Protein AF-A0A844XD72-F1 (afdb_monomer_lite)

Sequence (144 aa):
MAIMERRTPWHFWLVTILALLFYGGGSYNYLMMQSDNAAYLESYTPEQLAYFETAPIWFDAAWAIGVWFALLGALLMLLKSRFAVSALLLGLVGFAIATLHQFSGAAPASMTTGLGMISTIVLGVIQVAIFVYAMAMARKRVLR

Radius of gyration: 17.36 Å; chains: 1; bounding box: 44×28×58 Å

Organism: NCBI:txid2691582

Structure (mmCIF, N/CA/C/O backbone):
data_AF-A0A844XD72-F1
#
_entry.id   AF-A0A844XD72-F1
#
loop_
_atom_site.group_PDB
_atom_site.id
_atom_site.type_symbol
_atom_site.label_atom_id
_atom_site.label_alt_id
_atom_site.label_comp_id
_atom_site.label_asym_id
_atom_site.label_entity_id
_atom_site.label_seq_id
_atom_site.pdbx_PDB_ins_code
_atom_site.Cartn_x
_atom_site.Cartn_y
_atom_site.Cartn_z
_atom_site.occupancy
_atom_site.B_iso_or_equiv
_atom_site.auth_seq_id
_atom_site.auth_comp_id
_atom_site.auth_asym_id
_atom_site.auth_atom_id
_atom_site.pdbx_PDB_model_num
ATOM 1 N N . MET A 1 1 ? -24.253 2.437 37.214 1.00 41.75 1 MET A N 1
ATOM 2 C CA . MET A 1 1 ? -23.207 1.708 36.464 1.00 41.75 1 MET A CA 1
ATOM 3 C C . MET A 1 1 ? -22.821 2.568 35.265 1.00 41.75 1 MET A C 1
ATOM 5 O O . MET A 1 1 ? -23.588 2.645 34.318 1.00 41.75 1 MET A O 1
ATOM 9 N N . ALA A 1 2 ? -21.727 3.330 35.354 1.00 45.69 2 ALA A N 1
ATOM 10 C CA . ALA A 1 2 ? -21.308 4.222 34.273 1.00 45.69 2 ALA A CA 1
ATOM 11 C C . ALA A 1 2 ? -20.715 3.386 33.131 1.00 45.69 2 ALA A C 1
ATOM 13 O O . ALA A 1 2 ? -19.736 2.666 33.325 1.00 45.69 2 ALA A O 1
ATOM 14 N N . ILE A 1 3 ? -21.326 3.451 31.950 1.00 50.69 3 ILE A N 1
ATOM 15 C CA . ILE A 1 3 ? -20.765 2.857 30.739 1.00 50.69 3 ILE A CA 1
ATOM 16 C C . ILE A 1 3 ? -19.549 3.716 30.385 1.00 50.69 3 ILE A C 1
ATOM 18 O O . ILE A 1 3 ? -19.699 4.807 29.847 1.00 50.69 3 ILE A O 1
ATOM 22 N N . MET A 1 4 ? -18.345 3.264 30.744 1.00 52.81 4 MET A N 1
ATOM 23 C CA . MET A 1 4 ? -17.114 3.906 30.288 1.00 52.81 4 MET A CA 1
ATOM 24 C C . MET A 1 4 ? -17.079 3.839 28.762 1.00 52.81 4 MET A C 1
ATOM 26 O O . MET A 1 4 ? -16.842 2.782 28.170 1.00 52.81 4 MET A O 1
ATOM 30 N N . GLU A 1 5 ? -17.360 4.968 28.123 1.00 55.78 5 GLU A N 1
ATOM 31 C CA . GLU A 1 5 ? -17.282 5.130 26.683 1.00 55.78 5 GLU A CA 1
ATOM 32 C C . GLU A 1 5 ? -15.829 4.869 26.258 1.00 55.78 5 GLU A C 1
ATOM 34 O O . GLU A 1 5 ? -14.921 5.647 26.558 1.00 55.78 5 GLU A O 1
ATOM 39 N N . ARG A 1 6 ? -15.563 3.720 25.618 1.00 67.88 6 ARG A N 1
ATOM 40 C CA . ARG A 1 6 ? -14.217 3.412 25.115 1.00 67.88 6 ARG A CA 1
ATOM 41 C C . ARG A 1 6 ? -13.899 4.378 23.981 1.00 67.88 6 ARG A C 1
ATOM 43 O O . ARG A 1 6 ? -14.264 4.130 22.829 1.00 67.88 6 ARG A O 1
ATOM 50 N N . ARG A 1 7 ? -13.229 5.483 24.312 1.00 81.56 7 ARG A N 1
ATOM 51 C CA . ARG A 1 7 ? -12.738 6.444 23.325 1.00 81.56 7 ARG A CA 1
ATOM 52 C C . ARG A 1 7 ? -11.810 5.747 22.337 1.00 81.56 7 ARG A C 1
ATOM 54 O O . ARG A 1 7 ? -11.042 4.852 22.688 1.00 81.56 7 ARG A O 1
ATOM 61 N N . THR A 1 8 ? -11.905 6.166 21.080 1.00 89.00 8 THR A N 1
ATOM 62 C CA . THR A 1 8 ? -10.981 5.703 20.039 1.00 89.00 8 THR A CA 1
ATOM 63 C C . THR A 1 8 ? -9.584 6.210 20.403 1.00 89.00 8 THR A C 1
ATOM 65 O O . THR A 1 8 ? -9.454 7.407 20.669 1.00 89.00 8 THR A O 1
ATOM 68 N N . PRO A 1 9 ? -8.557 5.348 20.474 1.00 93.88 9 PRO A N 1
ATOM 69 C CA . PRO A 1 9 ? -7.232 5.785 20.893 1.00 93.88 9 PRO A CA 1
ATOM 70 C C . PRO A 1 9 ? -6.629 6.748 19.863 1.00 93.88 9 PRO A C 1
ATOM 72 O O . PRO A 1 9 ? -6.813 6.560 18.665 1.00 93.88 9 PRO A O 1
ATOM 75 N N . TRP A 1 10 ? -5.882 7.762 20.308 1.00 96.50 10 TRP A N 1
ATOM 76 C CA . TRP A 1 10 ? -5.325 8.799 19.424 1.00 96.50 10 TRP A CA 1
ATOM 77 C C . TRP A 1 10 ? -4.442 8.215 18.306 1.00 96.50 10 TRP A C 1
ATOM 79 O O . TRP A 1 10 ? -4.522 8.646 17.157 1.00 96.50 10 TRP A O 1
ATOM 89 N N . HIS A 1 11 ? -3.663 7.173 18.625 1.00 96.69 11 HIS A N 1
ATOM 90 C CA . HIS A 1 11 ? -2.750 6.521 17.687 1.00 96.69 11 HIS A CA 1
ATOM 91 C C . HIS A 1 11 ? -3.494 5.843 16.524 1.00 96.69 11 HIS A C 1
ATOM 93 O O . HIS A 1 11 ? -2.913 5.616 15.470 1.00 96.69 11 HIS A O 1
ATOM 99 N N . PHE A 1 12 ? -4.792 5.551 16.676 1.00 97.75 12 PHE A N 1
ATOM 100 C CA . PHE A 1 12 ? -5.630 5.070 15.580 1.00 97.75 12 PHE A CA 1
ATOM 101 C C . PHE A 1 12 ? -5.746 6.082 14.455 1.00 97.75 12 PHE A C 1
ATOM 103 O O . PHE A 1 12 ? -5.552 5.718 13.299 1.00 97.75 12 PHE A O 1
ATOM 110 N N . TRP A 1 13 ? -6.014 7.338 14.793 1.00 97.94 13 TRP A N 1
ATOM 111 C CA . TRP A 1 13 ? -6.141 8.395 13.801 1.00 97.94 13 TRP A CA 1
ATOM 112 C C . TRP A 1 13 ? -4.809 8.667 13.116 1.00 97.94 13 TRP A C 1
ATOM 114 O O . TRP A 1 13 ? -4.770 8.721 11.892 1.00 97.94 13 TRP A O 1
ATOM 124 N N . LEU A 1 14 ? -3.714 8.727 13.884 1.00 98.25 14 LEU A N 1
ATOM 125 C CA . LEU A 1 14 ? -2.378 8.908 13.317 1.00 98.25 14 LEU A CA 1
ATOM 126 C C . LEU A 1 14 ? -2.034 7.793 12.317 1.00 98.25 14 LEU A C 1
ATOM 128 O O . LEU A 1 14 ? -1.721 8.086 11.168 1.00 98.25 14 LEU A O 1
ATOM 132 N N . VAL A 1 15 ? -2.143 6.522 12.721 1.00 98.44 15 VAL A N 1
ATOM 133 C CA . VAL A 1 15 ? -1.826 5.386 11.836 1.00 98.44 15 VAL A CA 1
ATOM 134 C C . VAL A 1 15 ? -2.733 5.367 10.608 1.00 98.44 15 VAL A C 1
ATOM 136 O O . VAL A 1 15 ? -2.262 5.094 9.512 1.00 98.44 15 VAL A O 1
ATOM 139 N N . THR A 1 16 ? -4.017 5.688 10.767 1.00 98.25 16 THR A N 1
ATOM 140 C CA . THR A 1 16 ? -4.969 5.704 9.649 1.00 98.25 16 THR A CA 1
ATOM 141 C C . THR A 1 16 ? -4.637 6.789 8.626 1.00 98.25 16 THR A C 1
ATOM 143 O O . THR A 1 16 ? -4.655 6.518 7.430 1.00 98.25 16 THR A O 1
ATOM 146 N N . ILE A 1 17 ? -4.293 8.000 9.073 1.00 98.50 17 ILE A N 1
ATOM 147 C CA . ILE A 1 17 ? -3.901 9.098 8.177 1.00 98.50 17 ILE A CA 1
ATOM 148 C C . ILE A 1 17 ? -2.595 8.755 7.456 1.00 98.50 17 ILE A C 1
ATOM 150 O O . ILE A 1 17 ? -2.507 8.916 6.242 1.00 98.50 17 ILE A O 1
ATOM 154 N N . LEU A 1 18 ? -1.602 8.227 8.176 1.00 98.50 18 LEU A N 1
ATOM 155 C CA . LEU A 1 18 ? -0.343 7.798 7.564 1.00 98.50 18 LEU A CA 1
ATOM 156 C C . LEU A 1 18 ? -0.561 6.671 6.546 1.00 98.50 18 LEU A C 1
ATOM 158 O O . LEU A 1 18 ? 0.015 6.715 5.464 1.00 98.50 18 LEU A O 1
ATOM 162 N N . ALA A 1 19 ? -1.432 5.705 6.850 1.00 98.50 19 ALA A N 1
ATOM 163 C CA . ALA A 1 19 ? -1.804 4.642 5.921 1.00 98.50 19 ALA A CA 1
ATOM 164 C C . ALA A 1 19 ? -2.501 5.192 4.666 1.00 98.50 19 ALA A C 1
ATOM 166 O O . ALA A 1 19 ? -2.195 4.750 3.563 1.00 98.50 19 ALA A O 1
ATOM 167 N N . LEU A 1 20 ? -3.399 6.172 4.814 1.00 98.38 20 LEU A N 1
ATOM 168 C CA . LEU A 1 20 ? -4.062 6.829 3.683 1.00 98.38 20 LEU A CA 1
ATOM 169 C C . LEU A 1 20 ? -3.065 7.530 2.763 1.00 98.38 20 LEU A C 1
ATOM 171 O O . LEU A 1 20 ? -3.135 7.352 1.552 1.00 98.38 20 LEU A O 1
ATOM 175 N N . LEU A 1 21 ? -2.125 8.291 3.327 1.00 98.38 21 LEU A N 1
ATOM 176 C CA . LEU A 1 21 ? -1.085 8.962 2.545 1.00 98.38 21 LEU A CA 1
ATOM 177 C C . LEU A 1 21 ? -0.181 7.947 1.838 1.00 98.38 21 LEU A C 1
ATOM 179 O O . LEU A 1 21 ? 0.094 8.079 0.648 1.00 98.38 21 LEU A O 1
ATOM 183 N N . PHE A 1 22 ? 0.231 6.904 2.558 1.00 98.19 22 PHE A N 1
ATOM 184 C CA . PHE A 1 22 ? 1.094 5.851 2.037 1.00 98.19 22 PHE A CA 1
ATOM 185 C C . PHE A 1 22 ? 0.449 5.084 0.871 1.00 98.19 22 PHE A C 1
ATOM 187 O O . PHE A 1 22 ? 1.018 5.022 -0.219 1.00 98.19 22 PHE A O 1
ATOM 194 N N . TYR A 1 23 ? -0.762 4.548 1.056 1.00 98.56 23 TYR A N 1
ATOM 195 C CA . TYR A 1 23 ? -1.460 3.825 -0.014 1.00 98.56 23 TYR A CA 1
ATOM 196 C C . TYR A 1 23 ? -1.981 4.751 -1.114 1.00 98.56 23 TYR A C 1
ATOM 198 O O . TYR A 1 23 ? -2.118 4.317 -2.259 1.00 98.56 23 TYR A O 1
ATOM 206 N N . GLY A 1 24 ? -2.225 6.024 -0.794 1.00 98.38 24 GLY A N 1
ATOM 207 C CA . GLY A 1 24 ? -2.484 7.068 -1.779 1.00 98.38 24 GLY A CA 1
ATOM 208 C C . GLY A 1 24 ? -1.309 7.224 -2.742 1.00 98.38 24 GLY A C 1
ATOM 209 O O . GLY A 1 24 ? -1.522 7.230 -3.949 1.00 98.38 24 GLY A O 1
ATOM 210 N N . GLY A 1 25 ? -0.073 7.237 -2.233 1.00 97.56 25 GLY A N 1
ATOM 211 C CA . GLY A 1 25 ? 1.137 7.247 -3.060 1.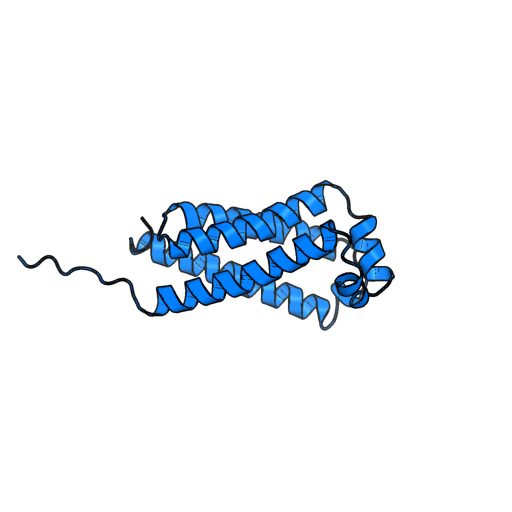00 97.56 25 GLY A CA 1
ATOM 212 C C . GLY A 1 25 ? 1.257 6.021 -3.972 1.00 97.56 25 GLY A C 1
ATOM 213 O O . GLY A 1 25 ? 1.512 6.168 -5.165 1.00 97.56 25 GLY A O 1
ATOM 214 N N . GLY A 1 26 ? 1.002 4.819 -3.446 1.00 96.75 26 GLY A N 1
ATOM 215 C CA . GLY A 1 26 ? 1.009 3.589 -4.253 1.00 96.75 26 GLY A CA 1
ATOM 216 C C . GLY A 1 26 ? -0.072 3.568 -5.343 1.00 96.75 26 GLY A C 1
ATOM 217 O O . GLY A 1 26 ? 0.193 3.178 -6.476 1.00 96.75 26 GLY A O 1
ATOM 218 N N . SER A 1 27 ? -1.278 4.046 -5.027 1.00 98.25 27 SER A N 1
ATOM 219 C CA . SER A 1 27 ? -2.385 4.123 -5.996 1.00 98.25 27 SER A CA 1
ATOM 220 C C . SER A 1 27 ? -2.160 5.222 -7.037 1.00 98.25 27 SER A C 1
ATOM 222 O O . SER A 1 27 ? -2.507 5.049 -8.201 1.00 98.25 27 SER A O 1
ATOM 224 N N . TYR A 1 28 ? -1.540 6.336 -6.637 1.00 98.19 28 TYR A N 1
ATOM 225 C CA . TYR A 1 28 ? -1.111 7.392 -7.550 1.00 98.19 28 TYR A CA 1
ATOM 226 C C . TYR A 1 28 ? -0.070 6.876 -8.545 1.00 98.19 28 TYR A C 1
ATOM 228 O O . TYR A 1 28 ? -0.220 7.097 -9.741 1.00 98.19 28 TYR A O 1
ATOM 236 N N . ASN A 1 29 ? 0.938 6.139 -8.069 1.00 96.44 29 ASN A N 1
ATOM 237 C CA . ASN A 1 29 ? 1.933 5.502 -8.928 1.00 96.44 29 ASN A CA 1
ATOM 238 C C . ASN A 1 29 ? 1.279 4.587 -9.979 1.00 96.44 29 ASN A C 1
ATOM 240 O O . ASN A 1 29 ? 1.543 4.754 -11.166 1.00 96.44 29 ASN A O 1
ATOM 244 N N . TYR A 1 30 ? 0.376 3.696 -9.558 1.00 97.44 30 TYR A N 1
ATOM 245 C CA . TYR A 1 30 ? -0.387 2.846 -10.478 1.00 97.44 30 TYR A CA 1
ATOM 246 C C . TYR A 1 30 ? -1.167 3.670 -11.507 1.00 97.44 30 TYR A C 1
ATOM 248 O O . TYR A 1 30 ? -1.085 3.408 -12.702 1.00 97.44 30 TYR A O 1
ATOM 256 N N . LEU A 1 31 ? -1.900 4.693 -11.057 1.00 98.06 31 LEU A N 1
ATOM 257 C CA . LEU A 1 31 ? -2.697 5.534 -11.946 1.00 98.06 31 LEU A CA 1
ATOM 258 C C . LEU A 1 31 ? -1.828 6.237 -12.994 1.00 98.06 31 LEU A C 1
ATOM 260 O O . LEU A 1 31 ? -2.200 6.256 -14.161 1.00 98.06 31 LEU A O 1
ATOM 264 N N . MET A 1 32 ? -0.684 6.798 -12.594 1.00 98.00 32 MET A N 1
ATOM 265 C CA . MET A 1 32 ? 0.218 7.490 -13.516 1.00 98.00 32 MET A CA 1
ATOM 266 C C . MET A 1 32 ? 0.805 6.547 -14.560 1.00 98.00 32 MET A C 1
ATOM 268 O O . MET A 1 32 ? 0.802 6.895 -15.740 1.00 98.00 32 MET A O 1
ATOM 272 N N . MET A 1 33 ? 1.225 5.355 -14.133 1.00 96.25 33 MET A N 1
ATOM 273 C CA . MET A 1 33 ? 1.740 4.309 -15.016 1.00 96.25 33 MET A CA 1
ATOM 274 C C . MET A 1 33 ? 0.682 3.866 -16.029 1.00 96.25 33 MET A C 1
ATOM 276 O O . MET A 1 33 ? 0.947 3.857 -17.219 1.00 96.25 33 MET A O 1
ATOM 280 N N . GLN A 1 34 ? -0.547 3.608 -15.579 1.00 96.12 34 GLN A N 1
ATOM 281 C CA . GLN A 1 34 ? -1.635 3.153 -16.453 1.00 96.12 34 GLN A CA 1
ATOM 282 C C . GLN A 1 34 ? -2.224 4.240 -17.352 1.00 96.12 34 GLN A C 1
ATOM 284 O O . GLN A 1 34 ? -2.948 3.947 -18.299 1.00 96.12 34 GLN A O 1
ATOM 289 N N . SER A 1 35 ? -1.970 5.505 -17.025 1.00 96.69 35 SER A N 1
ATOM 290 C CA . SER A 1 35 ? -2.376 6.646 -17.846 1.00 96.69 35 SER A CA 1
ATOM 291 C C . SER A 1 35 ? -1.307 7.083 -18.849 1.00 96.69 35 SER A C 1
ATOM 293 O O . SER A 1 35 ? -1.492 8.119 -19.484 1.00 96.69 35 SER A O 1
ATOM 295 N N . ASP A 1 36 ? -0.187 6.355 -18.937 1.00 94.81 36 ASP A N 1
ATOM 296 C CA . ASP A 1 36 ? 0.985 6.710 -19.744 1.00 94.81 36 ASP A CA 1
ATOM 297 C C . ASP A 1 36 ? 1.427 8.167 -19.530 1.00 94.81 36 ASP A C 1
ATOM 299 O O . ASP A 1 36 ? 1.715 8.923 -20.463 1.00 94.81 36 ASP A O 1
ATOM 303 N N . ASN A 1 37 ? 1.429 8.614 -18.268 1.00 97.50 37 ASN A N 1
ATOM 304 C CA . ASN A 1 37 ? 1.734 10.001 -17.946 1.00 97.50 37 ASN A CA 1
ATOM 305 C C . ASN A 1 37 ? 3.208 10.316 -18.251 1.00 97.50 37 ASN A C 1
ATOM 307 O O . ASN A 1 37 ? 4.089 9.977 -17.464 1.00 97.50 37 ASN A O 1
ATOM 311 N N . ALA A 1 38 ? 3.468 11.015 -19.359 1.00 95.81 38 ALA A N 1
ATOM 312 C CA . ALA A 1 38 ? 4.822 11.300 -19.844 1.00 95.81 38 ALA A CA 1
ATOM 313 C C . ALA A 1 38 ? 5.762 11.873 -18.767 1.00 95.81 38 ALA A C 1
ATOM 315 O O . ALA A 1 38 ? 6.838 11.328 -18.541 1.00 95.81 38 ALA A O 1
ATOM 316 N N . ALA A 1 39 ? 5.327 12.908 -18.039 1.00 95.75 39 ALA A N 1
ATOM 317 C CA . ALA A 1 39 ? 6.144 13.547 -17.005 1.00 95.75 39 ALA A CA 1
ATOM 318 C C . ALA A 1 39 ? 6.466 12.604 -15.831 1.00 95.75 39 ALA A C 1
ATOM 320 O O . ALA A 1 39 ? 7.505 12.733 -15.188 1.00 95.75 39 ALA A O 1
ATOM 321 N N . TYR A 1 40 ? 5.579 11.655 -15.531 1.00 95.31 40 TYR A N 1
ATOM 322 C CA . TYR A 1 40 ? 5.828 10.640 -14.514 1.00 95.31 40 TYR A CA 1
ATOM 323 C C . TYR A 1 40 ? 6.813 9.573 -15.005 1.00 95.31 40 TYR A C 1
ATOM 325 O O . TYR A 1 40 ? 7.738 9.195 -14.280 1.00 95.31 40 TYR A O 1
ATOM 333 N N . LEU A 1 41 ? 6.632 9.115 -16.246 1.00 96.06 41 LEU A N 1
ATOM 334 C CA . LEU A 1 41 ? 7.451 8.074 -16.864 1.00 96.06 41 LEU A CA 1
ATOM 335 C C . LEU A 1 41 ? 8.899 8.524 -17.114 1.00 96.06 41 LEU A C 1
ATOM 337 O O . LEU A 1 41 ? 9.792 7.686 -17.087 1.00 96.06 41 LEU A O 1
ATOM 341 N N . GLU A 1 42 ? 9.165 9.830 -17.238 1.00 96.12 42 GLU A N 1
ATOM 342 C CA . GLU A 1 42 ? 10.528 10.394 -17.311 1.00 96.12 42 GLU A CA 1
ATOM 343 C C . GLU A 1 42 ? 11.425 10.011 -16.118 1.00 96.12 4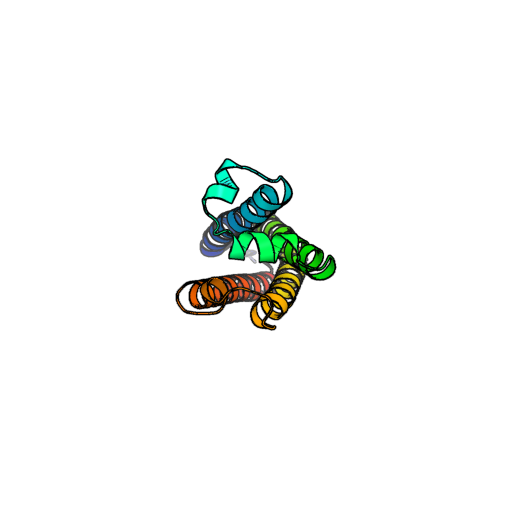2 GLU A C 1
ATOM 345 O O . GLU A 1 42 ? 12.650 10.032 -16.227 1.00 96.12 42 GLU A O 1
ATOM 350 N N . SER A 1 43 ? 10.833 9.646 -14.975 1.00 93.62 43 SER A N 1
ATOM 351 C CA . SER A 1 43 ? 11.579 9.201 -13.790 1.00 93.62 43 SER A CA 1
ATOM 352 C C . SER A 1 43 ? 12.036 7.734 -13.838 1.00 93.62 43 SER A C 1
ATOM 354 O O . SER A 1 43 ? 12.784 7.304 -12.957 1.00 93.62 43 SER A O 1
ATOM 356 N N . TYR A 1 44 ? 11.614 6.976 -14.854 1.00 94.81 44 TYR A N 1
ATOM 357 C CA . TYR A 1 44 ? 11.926 5.560 -15.033 1.00 94.81 44 TYR A CA 1
ATOM 358 C C . TYR A 1 44 ? 13.006 5.355 -16.096 1.00 94.81 44 TYR A C 1
ATOM 360 O O . TYR A 1 44 ? 13.064 6.061 -17.101 1.00 94.81 44 TYR A O 1
ATOM 368 N N . THR A 1 45 ? 13.858 4.346 -15.901 1.00 96.06 45 THR A N 1
ATOM 369 C CA . THR A 1 45 ? 14.801 3.934 -16.952 1.00 96.06 45 THR A CA 1
ATOM 370 C C . THR A 1 45 ? 14.082 3.128 -18.040 1.00 96.06 45 THR A C 1
ATOM 372 O O . THR A 1 45 ? 13.051 2.507 -17.756 1.00 96.06 45 THR A O 1
ATOM 375 N N . PRO A 1 46 ? 14.626 3.058 -19.270 1.00 95.88 46 PRO A N 1
ATOM 376 C CA . PRO A 1 46 ? 14.037 2.255 -20.344 1.00 95.88 46 PRO A CA 1
ATOM 377 C C . PRO A 1 46 ? 13.808 0.787 -19.957 1.00 95.88 46 PRO A C 1
ATOM 379 O O . PRO A 1 46 ? 12.791 0.202 -20.313 1.00 95.88 46 PRO A O 1
ATOM 382 N N . GLU A 1 47 ? 14.711 0.191 -19.177 1.00 95.69 47 GLU A N 1
ATOM 383 C CA . GLU A 1 47 ? 14.592 -1.199 -18.722 1.00 95.69 47 GLU A CA 1
ATOM 384 C C . GLU A 1 47 ? 13.463 -1.382 -17.702 1.00 95.69 47 GLU A C 1
ATOM 386 O O . GLU A 1 47 ? 12.827 -2.435 -17.663 1.00 95.69 47 GLU A O 1
ATOM 391 N N . GLN A 1 48 ? 13.209 -0.371 -16.865 1.00 95.88 48 GLN A N 1
ATOM 392 C CA . GLN A 1 48 ? 12.089 -0.399 -15.928 1.00 95.88 48 GLN A CA 1
ATOM 393 C C . GLN A 1 48 ? 10.764 -0.265 -16.674 1.00 95.88 48 GLN A C 1
ATOM 395 O O . GLN A 1 48 ? 9.852 -1.036 -16.397 1.00 95.88 48 GLN A O 1
ATOM 400 N N . LEU A 1 49 ? 10.669 0.654 -17.639 1.00 96.44 49 LEU A N 1
ATOM 401 C CA . LEU A 1 49 ? 9.477 0.804 -18.478 1.00 96.44 49 LEU A CA 1
ATOM 402 C C . LEU A 1 49 ? 9.171 -0.487 -19.242 1.00 96.44 49 LEU A C 1
ATOM 404 O O . LEU A 1 49 ? 8.059 -1.000 -19.142 1.00 96.44 49 LEU A O 1
ATOM 408 N N . ALA A 1 50 ? 10.183 -1.089 -19.873 1.00 95.94 50 ALA A N 1
ATOM 409 C CA . ALA A 1 50 ? 10.037 -2.358 -20.581 1.00 95.94 50 ALA A CA 1
ATOM 410 C C . ALA A 1 50 ? 9.502 -3.485 -19.678 1.00 95.94 50 ALA A C 1
ATOM 412 O O . ALA A 1 50 ? 8.702 -4.305 -20.128 1.00 95.94 50 ALA A O 1
ATOM 413 N N . TYR A 1 51 ? 9.894 -3.528 -18.399 1.00 95.69 51 TYR A N 1
ATOM 414 C CA . TYR A 1 51 ? 9.348 -4.496 -17.440 1.00 95.69 51 TYR A CA 1
ATOM 415 C C . TYR A 1 51 ? 7.837 -4.329 -17.231 1.00 95.69 51 TYR A C 1
ATOM 417 O O . TYR A 1 51 ? 7.127 -5.330 -17.163 1.00 95.69 51 TYR A O 1
ATOM 425 N N . PHE A 1 52 ? 7.337 -3.094 -17.147 1.00 95.06 52 PHE A N 1
ATOM 426 C CA . PHE A 1 52 ? 5.904 -2.839 -16.983 1.00 95.06 52 PHE A CA 1
ATOM 427 C C . PHE A 1 52 ? 5.126 -3.050 -18.288 1.00 95.06 52 PHE A C 1
ATOM 429 O O . PHE A 1 52 ? 4.075 -3.682 -18.263 1.00 95.06 52 PHE A O 1
ATOM 436 N N . GLU A 1 53 ? 5.659 -2.606 -19.427 1.00 94.00 53 GLU A N 1
ATOM 437 C CA . GLU A 1 53 ? 5.029 -2.760 -20.750 1.00 94.00 53 GLU A CA 1
ATOM 438 C C . GLU A 1 53 ? 4.893 -4.226 -21.181 1.00 94.00 53 GLU A C 1
ATOM 440 O O . GLU A 1 53 ? 3.924 -4.610 -21.835 1.00 94.00 53 GLU A O 1
ATOM 445 N N . THR A 1 54 ? 5.868 -5.061 -20.814 1.00 94.12 54 THR A N 1
ATOM 446 C CA . THR A 1 54 ? 5.869 -6.496 -21.141 1.00 94.12 54 THR A CA 1
ATOM 447 C C . THR A 1 54 ? 5.251 -7.361 -20.045 1.00 94.12 54 THR A C 1
ATOM 449 O O . THR A 1 54 ? 5.226 -8.591 -20.167 1.00 94.12 54 THR A O 1
ATOM 452 N N . ALA A 1 55 ? 4.743 -6.745 -18.973 1.00 93.62 55 ALA A N 1
ATOM 453 C CA . ALA A 1 55 ? 4.195 -7.483 -17.855 1.00 93.62 55 ALA A CA 1
ATOM 454 C C . ALA A 1 55 ? 2.928 -8.256 -18.263 1.00 93.62 55 ALA A C 1
ATOM 456 O O . ALA A 1 55 ? 2.071 -7.754 -18.996 1.00 93.62 55 ALA A O 1
ATOM 457 N N . PRO A 1 56 ? 2.753 -9.488 -17.766 1.00 96.50 56 PRO A N 1
ATOM 458 C CA . PRO A 1 56 ? 1.554 -10.254 -18.048 1.00 96.50 56 PRO A CA 1
ATOM 459 C C . PRO A 1 56 ? 0.336 -9.656 -17.331 1.00 96.50 56 PRO A C 1
ATOM 461 O O . PRO A 1 56 ? 0.434 -9.148 -16.216 1.00 96.50 56 PRO A O 1
ATOM 464 N N . ILE A 1 57 ? -0.853 -9.824 -17.915 1.00 96.88 57 ILE A N 1
ATOM 465 C CA . ILE A 1 57 ? -2.108 -9.257 -17.383 1.00 96.88 57 ILE A CA 1
ATOM 466 C C . ILE A 1 57 ? -2.408 -9.648 -15.925 1.00 96.88 57 ILE A C 1
ATOM 468 O O . ILE A 1 57 ? -3.029 -8.891 -15.183 1.00 96.88 57 ILE A O 1
ATOM 472 N N . TRP A 1 58 ? -1.960 -10.825 -15.481 1.00 97.12 58 TRP A N 1
ATOM 473 C CA . TRP A 1 58 ? -2.157 -11.259 -14.098 1.00 97.12 58 TRP A CA 1
ATOM 474 C C . TRP A 1 58 ? -1.293 -10.470 -13.106 1.00 97.12 58 TRP A C 1
ATOM 476 O O . TRP A 1 58 ? -1.719 -10.284 -11.966 1.00 97.12 58 TRP A O 1
ATOM 486 N N . PHE A 1 59 ? -0.105 -10.007 -13.517 1.00 97.31 59 PHE A N 1
ATOM 487 C CA . PHE A 1 59 ? 0.745 -9.150 -12.690 1.00 97.31 59 PHE A CA 1
ATOM 488 C C . PHE A 1 59 ? 0.062 -7.804 -12.500 1.00 97.31 59 PHE A C 1
ATOM 490 O O . PHE A 1 59 ? -0.078 -7.344 -11.369 1.00 97.31 59 PHE A O 1
ATOM 497 N N . ASP A 1 60 ? -0.424 -7.227 -13.597 1.00 96.62 60 ASP A N 1
ATOM 498 C CA . ASP A 1 60 ? -1.109 -5.945 -13.562 1.00 96.62 60 ASP A CA 1
ATOM 499 C C . ASP A 1 60 ? -2.380 -6.003 -12.700 1.00 96.62 60 ASP A C 1
ATOM 501 O O . ASP A 1 60 ? -2.576 -5.189 -11.798 1.00 96.62 60 ASP A O 1
ATOM 505 N N . ALA A 1 61 ? -3.184 -7.060 -12.856 1.00 98.12 61 ALA A N 1
ATOM 506 C CA . ALA A 1 61 ? -4.347 -7.296 -12.005 1.00 98.12 61 ALA A CA 1
ATOM 507 C C . ALA A 1 61 ? -3.974 -7.451 -10.518 1.00 98.12 61 ALA A C 1
ATOM 509 O O . ALA A 1 61 ? -4.652 -6.904 -9.646 1.00 98.12 61 ALA A O 1
ATOM 510 N N . ALA A 1 62 ? -2.898 -8.180 -10.204 1.00 98.44 62 ALA A N 1
ATOM 511 C CA . ALA A 1 62 ? -2.421 -8.333 -8.832 1.00 98.44 62 ALA A CA 1
ATOM 512 C C . ALA A 1 62 ? -1.936 -7.004 -8.239 1.00 98.44 62 ALA A C 1
ATOM 514 O O . ALA A 1 62 ? -2.238 -6.700 -7.083 1.00 98.44 62 ALA A O 1
ATOM 515 N N . TRP A 1 63 ? -1.234 -6.195 -9.031 1.00 98.25 63 TRP A N 1
ATOM 516 C CA . TRP A 1 63 ? -0.778 -4.869 -8.636 1.00 98.25 63 TRP A CA 1
ATOM 517 C C . TRP A 1 63 ? -1.956 -3.921 -8.393 1.00 98.25 63 TRP A C 1
ATOM 519 O O . TRP A 1 63 ? -2.021 -3.304 -7.326 1.00 98.25 63 TRP A O 1
ATOM 529 N N . ALA A 1 64 ? -2.936 -3.898 -9.301 1.00 98.31 64 ALA A N 1
ATOM 530 C CA . ALA A 1 64 ? -4.179 -3.149 -9.157 1.00 98.31 64 ALA A CA 1
ATOM 531 C C . ALA A 1 64 ? -4.913 -3.528 -7.863 1.00 98.31 64 ALA A C 1
ATOM 533 O O . ALA A 1 64 ? -5.257 -2.662 -7.056 1.00 98.31 64 ALA A O 1
ATOM 534 N N . ILE A 1 65 ? -5.107 -4.829 -7.615 1.00 98.56 65 ILE A N 1
ATOM 535 C CA . ILE A 1 65 ? -5.701 -5.320 -6.365 1.00 98.56 65 ILE A CA 1
ATOM 536 C C . ILE A 1 65 ? -4.875 -4.838 -5.171 1.00 98.56 65 ILE A C 1
ATOM 538 O O . ILE A 1 65 ? -5.437 -4.316 -4.208 1.00 98.56 65 ILE A O 1
ATOM 542 N N . GLY A 1 66 ? -3.551 -4.967 -5.252 1.00 98.44 66 GLY A N 1
ATOM 543 C CA . GLY A 1 66 ? -2.614 -4.576 -4.209 1.00 98.44 66 GLY A CA 1
ATOM 544 C C . GLY A 1 66 ? -2.800 -3.132 -3.751 1.00 98.44 66 GLY A C 1
ATOM 545 O O . GLY A 1 66 ? -2.992 -2.879 -2.560 1.00 98.44 66 GLY A O 1
ATOM 546 N N . VAL A 1 67 ? -2.789 -2.187 -4.691 1.00 98.50 67 VAL A N 1
ATOM 547 C CA . VAL A 1 67 ? -2.862 -0.752 -4.379 1.00 98.50 67 VAL A CA 1
ATOM 548 C C . VAL A 1 67 ? -4.280 -0.305 -4.025 1.00 98.50 67 VAL A C 1
ATOM 550 O O . VAL A 1 67 ? -4.476 0.343 -2.993 1.00 98.50 67 VAL A O 1
ATOM 553 N N . TRP A 1 68 ? -5.289 -0.707 -4.805 1.00 98.75 68 TRP A N 1
ATOM 554 C CA . TRP A 1 68 ? -6.654 -0.208 -4.634 1.00 98.75 68 TRP A CA 1
ATOM 555 C C . TRP A 1 68 ? -7.328 -0.783 -3.393 1.00 98.75 68 TRP A C 1
ATOM 557 O O . TRP A 1 68 ? -7.991 -0.043 -2.663 1.00 98.75 68 TRP A O 1
ATOM 567 N N . PHE A 1 69 ? -7.129 -2.069 -3.085 1.00 98.75 69 PHE A N 1
ATOM 568 C CA . PHE A 1 69 ? -7.680 -2.639 -1.854 1.00 98.75 69 PHE A CA 1
ATOM 569 C C . PHE A 1 69 ? -6.922 -2.185 -0.607 1.00 98.75 69 PHE A C 1
ATOM 571 O O . PHE A 1 69 ? -7.537 -2.053 0.452 1.00 98.7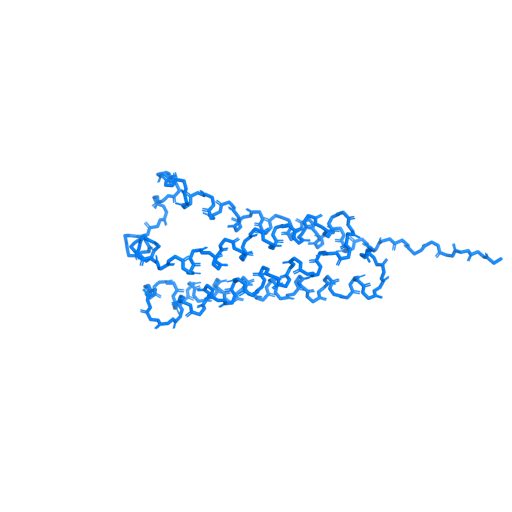5 69 PHE A O 1
ATOM 578 N N . ALA A 1 70 ? -5.627 -1.875 -0.706 1.00 98.62 70 ALA A N 1
ATOM 579 C CA . ALA A 1 70 ? -4.904 -1.281 0.411 1.00 98.62 70 ALA A CA 1
ATOM 580 C C . ALA A 1 70 ? -5.391 0.149 0.710 1.00 98.62 70 ALA A C 1
ATOM 582 O O . ALA A 1 70 ? -5.673 0.471 1.869 1.00 98.62 70 ALA A O 1
ATOM 583 N N . LEU A 1 71 ? -5.598 0.972 -0.328 1.00 98.81 71 LEU A N 1
ATOM 584 C CA . LEU A 1 71 ? -6.195 2.302 -0.190 1.00 98.81 71 LEU A CA 1
ATOM 585 C C . LEU A 1 71 ? -7.624 2.223 0.362 1.00 98.81 71 LEU A C 1
ATOM 587 O O . LEU A 1 71 ? -7.949 2.915 1.329 1.00 98.81 71 LEU A O 1
ATOM 591 N N . LEU A 1 72 ? -8.458 1.333 -0.187 1.00 98.81 72 LEU A N 1
ATOM 592 C CA . LEU A 1 72 ? -9.797 1.064 0.335 1.00 98.81 72 LEU A CA 1
ATOM 593 C C . LEU A 1 72 ? -9.740 0.630 1.803 1.00 98.81 72 LEU A C 1
ATOM 595 O O . LEU A 1 72 ? -10.533 1.093 2.615 1.00 98.81 72 LEU A O 1
ATOM 599 N N . GLY A 1 73 ? -8.780 -0.218 2.169 1.00 98.69 73 GLY A N 1
ATOM 600 C CA . GLY A 1 73 ? -8.541 -0.642 3.542 1.00 98.69 73 GLY A CA 1
ATOM 601 C C . GLY A 1 73 ? -8.267 0.527 4.485 1.00 98.69 73 GLY A C 1
ATOM 602 O O . GLY A 1 73 ? -8.883 0.605 5.547 1.00 98.69 73 GLY A O 1
ATOM 603 N N . ALA A 1 74 ? -7.417 1.474 4.090 1.00 98.69 74 ALA A N 1
ATOM 604 C CA . ALA A 1 74 ? -7.155 2.676 4.881 1.00 98.69 74 ALA A CA 1
ATOM 605 C C . ALA A 1 74 ? -8.358 3.634 4.946 1.00 98.69 74 ALA A C 1
ATOM 607 O O . ALA A 1 74 ? -8.641 4.187 6.011 1.00 98.69 74 ALA A O 1
ATOM 608 N N . LEU A 1 75 ? -9.131 3.773 3.863 1.00 98.75 75 LEU A N 1
ATOM 609 C CA . LEU A 1 75 ? -10.399 4.518 3.878 1.00 98.75 75 LEU A CA 1
ATOM 610 C C . LEU A 1 75 ? -11.407 3.870 4.837 1.00 98.75 75 LEU A C 1
ATOM 612 O O . LEU A 1 75 ? -12.037 4.547 5.647 1.00 98.75 75 LEU A O 1
ATOM 616 N N . LEU A 1 76 ? -11.514 2.543 4.816 1.00 98.69 76 LEU A N 1
ATOM 617 C CA . LEU A 1 76 ? -12.365 1.791 5.731 1.00 98.69 76 LEU A CA 1
ATOM 618 C C . LEU A 1 76 ? -11.869 1.875 7.179 1.00 98.69 76 LEU A C 1
ATOM 620 O O . LEU A 1 76 ? -12.699 1.901 8.085 1.00 98.69 76 LEU A O 1
ATOM 624 N N . MET A 1 77 ? -10.555 1.964 7.424 1.00 98.50 77 MET A N 1
ATOM 625 C CA . MET A 1 77 ? -10.028 2.287 8.755 1.00 98.50 77 MET A CA 1
ATOM 626 C C . MET A 1 77 ? -10.506 3.671 9.202 1.00 98.50 77 MET A C 1
ATOM 628 O O . MET A 1 77 ? -10.993 3.799 10.321 1.00 98.50 77 MET A O 1
ATOM 632 N N . LEU A 1 78 ? -10.464 4.687 8.336 1.00 98.12 78 LEU A N 1
ATOM 633 C CA . LEU A 1 78 ? -10.947 6.034 8.669 1.00 98.12 78 LEU A CA 1
ATOM 634 C C . LEU A 1 78 ? -12.435 6.035 9.030 1.00 98.12 78 LEU A C 1
ATOM 636 O O . LEU A 1 78 ? -12.837 6.636 10.025 1.00 98.12 78 LEU A O 1
ATOM 640 N N . LEU A 1 79 ? -13.231 5.279 8.274 1.00 98.00 79 LEU A N 1
ATOM 641 C CA . LEU A 1 79 ? -14.657 5.057 8.529 1.00 98.00 79 LEU A CA 1
ATOM 642 C C . LEU A 1 79 ? -14.925 4.064 9.671 1.00 98.00 79 LEU A C 1
ATOM 644 O O . LEU A 1 79 ? -16.079 3.797 10.003 1.00 98.00 79 LEU A O 1
ATOM 648 N N . LYS A 1 80 ? -13.870 3.513 10.283 1.00 97.19 80 LYS A N 1
ATOM 649 C CA . LYS A 1 80 ? -13.914 2.523 11.363 1.00 97.19 80 LYS A CA 1
ATOM 650 C C . LYS A 1 80 ? -14.728 1.273 11.022 1.00 97.19 80 LYS A C 1
ATOM 652 O O . LYS A 1 80 ? -15.337 0.682 11.907 1.00 97.19 80 LYS A O 1
ATOM 657 N N . SER A 1 81 ? -14.711 0.852 9.766 1.00 98.06 81 SER A N 1
ATOM 658 C CA . SER A 1 81 ? -15.432 -0.323 9.285 1.00 98.06 81 SER A CA 1
ATOM 659 C C . SER A 1 81 ? -14.672 -1.618 9.573 1.00 98.06 81 SER A C 1
ATOM 661 O O . SER A 1 81 ? -13.463 -1.712 9.340 1.00 98.06 81 SER A O 1
ATOM 663 N N . ARG A 1 82 ? -15.381 -2.666 10.009 1.00 95.06 82 ARG A N 1
ATOM 664 C CA . ARG A 1 82 ? -14.822 -4.023 10.170 1.00 95.06 82 ARG A CA 1
ATOM 665 C C . ARG A 1 82 ? -14.253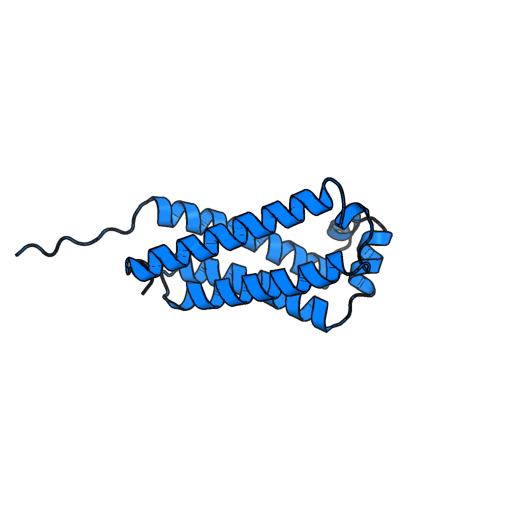 -4.605 8.874 1.00 95.06 82 ARG A C 1
ATOM 667 O O . ARG A 1 82 ? -13.361 -5.448 8.930 1.00 95.06 82 ARG A O 1
ATOM 674 N N . PHE A 1 83 ? -14.728 -4.138 7.717 1.00 98.31 83 PHE A N 1
ATOM 675 C CA . PHE A 1 83 ? -14.259 -4.594 6.406 1.00 98.31 83 PHE A CA 1
ATOM 676 C C . PHE A 1 83 ? -12.853 -4.091 6.054 1.00 98.31 83 PHE A C 1
ATOM 678 O O . PHE A 1 83 ? -12.248 -4.605 5.115 1.00 98.31 83 PHE A O 1
ATOM 685 N N . ALA A 1 84 ? -12.297 -3.146 6.825 1.00 98.56 84 ALA A N 1
ATOM 686 C CA . ALA A 1 84 ? -10.935 -2.657 6.626 1.00 98.56 84 ALA A CA 1
ATOM 687 C C . ALA A 1 84 ? -9.898 -3.788 6.655 1.00 98.56 84 ALA A C 1
ATOM 689 O O . ALA A 1 84 ? -8.979 -3.803 5.844 1.00 98.56 84 ALA A O 1
ATOM 690 N N . VAL A 1 85 ? -10.073 -4.767 7.551 1.00 98.56 85 VAL A N 1
ATOM 691 C CA . VAL A 1 85 ? -9.167 -5.920 7.656 1.00 98.56 85 VAL A CA 1
ATOM 692 C C . VAL A 1 85 ? -9.202 -6.760 6.379 1.00 98.56 85 VAL A C 1
ATOM 694 O O . VAL A 1 85 ? -8.145 -7.109 5.862 1.00 98.56 85 VAL A O 1
ATOM 697 N N . SER A 1 86 ? -10.391 -7.051 5.843 1.00 98.62 86 SER A N 1
ATOM 698 C CA . SER A 1 86 ? -10.529 -7.833 4.608 1.00 98.62 86 SER A CA 1
ATOM 699 C C . SER A 1 86 ? -9.919 -7.115 3.407 1.00 98.62 86 SER A C 1
ATOM 701 O O . SER A 1 86 ? -9.225 -7.737 2.610 1.00 98.62 86 SER A O 1
ATOM 703 N N . ALA A 1 87 ? -10.137 -5.803 3.291 1.00 98.69 87 ALA A N 1
ATOM 704 C CA . ALA A 1 87 ? -9.566 -5.012 2.205 1.00 98.69 87 ALA A CA 1
ATOM 705 C C . ALA A 1 87 ? -8.032 -4.943 2.297 1.00 98.69 87 ALA A C 1
ATOM 707 O O . ALA A 1 87 ? -7.345 -5.218 1.320 1.00 98.69 87 ALA A O 1
ATOM 708 N N . LEU A 1 88 ? -7.475 -4.693 3.487 1.00 98.75 88 LEU A N 1
ATOM 709 C CA . LEU A 1 88 ? -6.022 -4.714 3.688 1.00 98.75 88 LEU A CA 1
ATOM 710 C C . LEU A 1 88 ? -5.409 -6.091 3.400 1.00 98.75 88 LEU A C 1
ATOM 712 O O . LEU A 1 88 ? -4.306 -6.152 2.867 1.00 98.75 88 LEU A O 1
ATOM 716 N N . LEU A 1 89 ? -6.113 -7.186 3.709 1.00 98.75 89 LEU A N 1
ATOM 717 C CA . LEU A 1 89 ? -5.665 -8.535 3.359 1.00 98.75 89 LEU A CA 1
ATOM 718 C C . LEU A 1 89 ? -5.597 -8.730 1.840 1.00 98.75 89 LEU A C 1
ATOM 720 O O . LEU A 1 89 ? -4.602 -9.248 1.346 1.00 98.75 89 LEU A O 1
ATOM 724 N N . LEU A 1 90 ? -6.621 -8.296 1.100 1.00 98.75 90 LEU A N 1
ATOM 725 C CA . LEU A 1 90 ? -6.610 -8.352 -0.366 1.00 98.75 90 LEU A CA 1
ATOM 726 C C . LEU A 1 90 ? -5.468 -7.510 -0.947 1.00 98.75 90 LEU A C 1
ATOM 728 O O . LEU A 1 90 ? -4.745 -7.991 -1.817 1.00 98.75 90 LEU A O 1
ATOM 732 N N . GLY A 1 91 ? -5.245 -6.310 -0.403 1.00 98.69 91 GLY A N 1
ATOM 733 C CA . GLY A 1 91 ? -4.107 -5.468 -0.775 1.00 98.69 91 GLY A CA 1
ATOM 734 C C . GLY A 1 91 ? -2.754 -6.142 -0.508 1.00 98.69 91 GLY A C 1
ATOM 735 O O . GLY A 1 91 ? -1.862 -6.109 -1.351 1.00 98.69 91 GLY A O 1
ATOM 736 N N . LEU A 1 92 ? -2.611 -6.821 0.634 1.00 98.62 92 LEU A N 1
ATOM 737 C CA . LEU A 1 92 ? -1.392 -7.553 0.985 1.00 98.62 92 LEU A CA 1
ATOM 738 C C . LEU A 1 92 ? -1.156 -8.765 0.070 1.00 98.62 92 LEU A C 1
ATOM 740 O O . LEU A 1 92 ? -0.022 -9.026 -0.324 1.00 98.62 92 LEU A O 1
ATOM 744 N N . VAL A 1 93 ? -2.214 -9.494 -0.296 1.00 98.75 93 VAL A N 1
ATOM 745 C CA . VAL A 1 93 ? -2.125 -10.620 -1.240 1.00 98.75 93 VAL A CA 1
ATOM 746 C C . VAL A 1 93 ? -1.738 -10.132 -2.636 1.00 98.75 93 VAL A C 1
ATOM 748 O O . VAL A 1 93 ? -0.836 -10.705 -3.243 1.00 98.75 93 VAL A O 1
ATOM 751 N N . GLY A 1 94 ? -2.361 -9.056 -3.129 1.00 98.62 94 GLY A N 1
ATOM 752 C CA . GLY A 1 94 ? -2.004 -8.451 -4.415 1.00 98.62 94 GLY A CA 1
ATOM 753 C C . GLY A 1 94 ? -0.544 -7.995 -4.453 1.00 98.62 94 GLY A C 1
ATOM 754 O O . GLY A 1 94 ? 0.193 -8.350 -5.372 1.00 98.62 94 GLY A O 1
ATOM 755 N N . PHE A 1 95 ? -0.088 -7.312 -3.397 1.00 98.50 95 PHE A N 1
ATOM 756 C CA . PHE A 1 95 ? 1.316 -6.930 -3.236 1.00 98.50 95 PHE A CA 1
ATOM 757 C C . PHE A 1 95 ? 2.260 -8.138 -3.237 1.00 98.50 95 PHE A C 1
ATOM 759 O O . PHE A 1 95 ? 3.284 -8.113 -3.918 1.00 98.50 95 PHE A O 1
ATOM 766 N N . ALA A 1 96 ? 1.922 -9.211 -2.515 1.00 98.44 96 ALA A N 1
ATOM 767 C CA . ALA A 1 96 ? 2.744 -10.415 -2.472 1.00 98.44 96 ALA A CA 1
ATOM 768 C C . ALA A 1 96 ? 2.876 -11.065 -3.859 1.00 98.44 96 ALA A C 1
ATOM 770 O O . ALA A 1 96 ? 3.984 -11.400 -4.268 1.00 98.44 96 ALA A O 1
ATOM 771 N N . ILE A 1 97 ? 1.777 -11.188 -4.609 1.00 98.44 97 ILE A N 1
ATOM 772 C CA . ILE A 1 97 ? 1.788 -11.756 -5.967 1.00 98.44 97 ILE A CA 1
ATOM 773 C C . ILE A 1 97 ? 2.619 -10.884 -6.921 1.00 98.44 97 ILE A C 1
ATOM 775 O O . ILE A 1 97 ? 3.455 -11.410 -7.656 1.00 98.44 97 ILE A O 1
ATOM 779 N N . ALA A 1 98 ? 2.446 -9.560 -6.882 1.00 97.69 98 ALA A N 1
ATOM 780 C CA . ALA A 1 98 ? 3.234 -8.637 -7.699 1.00 97.69 98 ALA A CA 1
ATOM 781 C C . ALA A 1 98 ? 4.735 -8.699 -7.352 1.00 97.69 98 ALA A C 1
ATOM 783 O O . ALA A 1 98 ? 5.587 -8.728 -8.240 1.00 97.69 98 ALA A O 1
ATOM 784 N N . THR A 1 99 ? 5.062 -8.812 -6.062 1.00 97.31 99 THR A N 1
ATOM 785 C CA . THR A 1 99 ? 6.443 -8.973 -5.586 1.00 97.31 99 THR A CA 1
ATOM 786 C C . THR A 1 99 ? 7.049 -10.291 -6.074 1.00 97.31 99 THR A C 1
ATOM 788 O O . THR A 1 99 ? 8.201 -10.318 -6.498 1.00 97.31 99 THR A O 1
ATOM 791 N N . LEU A 1 100 ? 6.287 -11.391 -6.089 1.00 96.94 100 LEU A N 1
ATOM 792 C CA . LEU A 1 100 ? 6.771 -12.665 -6.632 1.00 96.94 100 LEU A CA 1
ATOM 793 C C . LEU A 1 100 ? 7.146 -12.550 -8.114 1.00 96.94 100 LEU A C 1
ATOM 795 O O . LEU A 1 100 ? 8.173 -13.091 -8.515 1.00 96.94 100 LEU A O 1
ATOM 799 N N . HIS A 1 101 ? 6.369 -11.814 -8.914 1.00 96.31 101 HIS A N 1
ATOM 800 C CA . HIS A 1 101 ? 6.728 -11.542 -10.308 1.00 96.31 101 HIS A CA 1
ATOM 801 C C . HIS A 1 101 ? 8.024 -10.732 -10.414 1.00 96.31 101 HIS A C 1
ATOM 803 O O . HIS A 1 101 ? 8.926 -11.117 -11.157 1.00 96.31 101 HIS A O 1
ATOM 809 N N . GLN A 1 102 ? 8.153 -9.663 -9.622 1.00 96.19 102 GLN A N 1
ATOM 810 C CA . GLN A 1 102 ? 9.350 -8.820 -9.600 1.00 96.19 102 GLN A CA 1
ATOM 811 C C . GLN A 1 102 ? 10.615 -9.644 -9.315 1.00 96.19 102 GLN A C 1
ATOM 813 O O . GLN A 1 102 ? 11.625 -9.487 -9.995 1.00 96.19 102 GLN A O 1
ATOM 818 N N . PHE A 1 103 ? 10.554 -10.581 -8.366 1.00 96.19 103 PHE A N 1
ATOM 819 C CA . PHE A 1 103 ? 11.689 -11.438 -8.002 1.00 96.19 103 PHE A CA 1
ATOM 820 C C . PHE A 1 103 ? 11.767 -12.767 -8.774 1.00 96.19 103 PHE A C 1
ATOM 822 O O . PHE A 1 103 ? 12.650 -13.576 -8.498 1.00 96.19 103 PHE A O 1
ATOM 829 N N . SER A 1 104 ? 10.906 -12.994 -9.772 1.00 94.56 104 SER A N 1
ATOM 830 C CA . SER A 1 104 ? 10.938 -14.207 -10.611 1.00 94.56 104 SER A CA 1
ATOM 831 C C . SER A 1 104 ? 12.106 -14.249 -11.608 1.00 94.56 104 SER A C 1
ATOM 833 O O . SER A 1 104 ? 12.333 -15.272 -12.249 1.00 94.56 104 SER A O 1
ATOM 835 N N . GLY A 1 105 ? 12.837 -13.137 -11.744 1.00 91.75 105 GLY A N 1
ATOM 836 C CA . GLY A 1 105 ? 13.874 -12.926 -12.758 1.00 91.75 105 GLY A CA 1
ATOM 837 C C . GLY A 1 105 ? 13.429 -12.041 -13.926 1.00 91.75 105 GLY A C 1
ATOM 838 O O . GLY A 1 105 ? 14.257 -11.698 -14.762 1.00 91.75 105 GLY A O 1
ATOM 839 N N . ALA A 1 106 ? 12.153 -11.643 -13.972 1.00 90.44 106 ALA A N 1
ATOM 840 C CA . ALA A 1 106 ? 11.615 -10.763 -15.010 1.00 90.44 106 ALA A CA 1
ATOM 841 C C . ALA A 1 106 ? 12.017 -9.284 -14.840 1.00 90.44 106 ALA A C 1
ATOM 843 O O . ALA A 1 106 ? 12.161 -8.574 -15.832 1.00 90.44 106 ALA A O 1
ATOM 844 N N . ALA A 1 107 ? 12.186 -8.802 -13.602 1.00 94.94 107 ALA A N 1
ATOM 845 C CA . ALA A 1 107 ? 12.497 -7.395 -13.349 1.00 94.94 107 ALA A CA 1
ATOM 846 C C . ALA A 1 107 ? 14.002 -7.087 -13.478 1.00 94.94 107 ALA A C 1
ATOM 848 O O . ALA A 1 107 ? 14.839 -7.920 -13.111 1.00 94.94 107 ALA A O 1
ATOM 849 N N . PRO A 1 108 ? 14.373 -5.869 -13.921 1.00 95.81 108 PRO A N 1
ATOM 850 C CA . PRO A 1 108 ? 15.767 -5.451 -14.005 1.00 95.81 108 PRO A CA 1
ATOM 851 C C . PRO A 1 108 ? 16.442 -5.411 -12.626 1.00 95.81 108 PRO A C 1
ATOM 853 O O . PRO A 1 108 ? 15.804 -5.196 -11.591 1.00 95.81 108 PRO A O 1
ATOM 856 N N . ALA A 1 109 ? 17.772 -5.548 -12.611 1.00 95.31 109 ALA A N 1
ATOM 857 C CA . ALA A 1 109 ? 18.566 -5.604 -11.379 1.00 95.31 109 ALA A CA 1
ATOM 858 C C . ALA A 1 109 ? 18.388 -4.371 -10.473 1.00 95.31 109 ALA A C 1
ATOM 860 O O . ALA A 1 109 ? 18.466 -4.493 -9.250 1.00 95.31 109 ALA A O 1
ATOM 861 N N . SER A 1 110 ? 18.100 -3.196 -11.043 1.00 94.56 110 SER A N 1
ATOM 862 C CA . SER A 1 110 ? 17.823 -1.965 -10.289 1.00 94.56 110 SER A CA 1
ATOM 863 C C . SER A 1 110 ? 16.590 -2.076 -9.380 1.00 94.56 110 SER A C 1
ATOM 865 O O . SER A 1 110 ? 16.510 -1.374 -8.373 1.00 94.56 110 SER A O 1
ATOM 867 N N . MET A 1 111 ? 15.650 -2.973 -9.697 1.00 95.44 111 MET A N 1
ATOM 868 C CA . MET A 1 111 ? 14.424 -3.209 -8.929 1.00 95.44 111 MET A CA 1
ATOM 869 C C . MET A 1 111 ? 14.549 -4.372 -7.937 1.00 95.44 111 MET A C 1
ATOM 871 O O . MET A 1 111 ? 13.799 -4.426 -6.966 1.00 95.44 111 MET A O 1
ATOM 875 N N . THR A 1 112 ? 15.479 -5.301 -8.157 1.00 96.56 112 THR A N 1
ATOM 876 C CA . THR A 1 112 ? 15.626 -6.533 -7.355 1.00 96.56 112 THR A CA 1
ATOM 877 C C . THR A 1 112 ? 16.871 -6.548 -6.475 1.00 96.56 112 THR A C 1
ATOM 879 O O . THR A 1 112 ? 17.031 -7.443 -5.650 1.00 96.56 112 THR A O 1
ATOM 882 N N . THR A 1 113 ? 17.742 -5.545 -6.596 1.00 95.44 113 THR A N 1
ATOM 883 C CA . THR A 1 113 ? 18.956 -5.400 -5.783 1.00 95.44 113 THR A CA 1
ATOM 884 C C . THR A 1 113 ? 19.052 -3.999 -5.177 1.00 95.44 113 THR A C 1
ATOM 886 O O . THR A 1 113 ? 18.244 -3.119 -5.486 1.00 95.44 113 THR A O 1
ATOM 889 N N . GLY A 1 114 ? 20.019 -3.789 -4.275 1.00 95.81 114 GLY A N 1
ATOM 890 C CA . GLY A 1 114 ? 20.331 -2.473 -3.710 1.00 95.81 114 GLY A CA 1
ATOM 891 C C . GLY A 1 114 ? 19.098 -1.738 -3.177 1.00 95.81 114 GLY A C 1
ATOM 892 O O . GLY A 1 114 ? 18.334 -2.279 -2.375 1.00 95.81 114 GLY A O 1
ATOM 893 N N . LEU A 1 115 ? 18.898 -0.504 -3.646 1.00 93.94 115 LEU A N 1
ATOM 894 C CA . LEU A 1 115 ? 17.788 0.341 -3.214 1.00 93.94 115 LEU A CA 1
ATOM 895 C C . LEU A 1 115 ? 16.413 -0.204 -3.636 1.00 93.94 115 LEU A C 1
ATOM 897 O O . LEU A 1 115 ? 15.477 -0.093 -2.853 1.00 93.94 115 LEU A O 1
ATOM 901 N N . GLY A 1 116 ? 16.273 -0.838 -4.806 1.00 94.44 116 GLY A N 1
ATOM 902 C CA . GLY A 1 116 ? 14.992 -1.404 -5.254 1.00 94.44 116 GLY A CA 1
ATOM 903 C C . GLY A 1 116 ? 14.497 -2.536 -4.348 1.00 94.44 116 GLY A C 1
ATOM 904 O O . GLY A 1 116 ? 13.333 -2.557 -3.932 1.00 94.44 116 GLY A O 1
ATOM 905 N N . MET A 1 117 ? 15.411 -3.423 -3.944 1.00 96.38 117 MET A N 1
ATOM 906 C CA . MET A 1 117 ? 15.115 -4.478 -2.971 1.00 96.38 117 MET A CA 1
ATOM 907 C C . MET A 1 117 ? 14.747 -3.895 -1.604 1.00 96.38 117 MET A C 1
ATOM 909 O O . MET A 1 117 ? 13.744 -4.299 -1.015 1.00 96.38 117 MET A O 1
ATOM 913 N N . ILE A 1 118 ? 15.526 -2.923 -1.113 1.00 97.62 118 ILE A N 1
ATOM 914 C CA . ILE A 1 118 ? 15.266 -2.262 0.175 1.00 97.62 118 ILE A CA 1
ATOM 915 C C . ILE A 1 118 ? 13.888 -1.596 0.166 1.00 97.62 118 ILE A C 1
ATOM 917 O O . ILE A 1 118 ? 13.111 -1.810 1.094 1.00 97.62 118 ILE A O 1
ATOM 921 N N . SER A 1 119 ? 13.551 -0.853 -0.890 1.00 95.00 119 SER A N 1
ATOM 922 C CA . SER A 1 119 ? 12.236 -0.230 -1.053 1.00 95.00 119 SER A CA 1
ATOM 923 C C . SER A 1 119 ? 11.120 -1.266 -0.998 1.00 95.00 119 SER A C 1
ATOM 925 O O . SER A 1 119 ? 10.174 -1.100 -0.234 1.00 95.00 119 SER A O 1
ATOM 927 N N . THR A 1 120 ? 11.253 -2.377 -1.725 1.00 97.00 120 THR A N 1
ATOM 928 C CA . THR A 1 120 ? 10.232 -3.436 -1.741 1.00 97.00 120 THR A CA 1
ATOM 929 C C . THR A 1 120 ? 10.032 -4.059 -0.355 1.00 97.00 120 THR A C 1
ATOM 931 O O . THR A 1 120 ? 8.898 -4.234 0.093 1.00 97.00 120 THR A O 1
ATOM 934 N N . ILE A 1 121 ? 11.121 -4.318 0.377 1.00 98.06 121 ILE A N 1
ATOM 935 C CA . ILE A 1 121 ? 11.065 -4.832 1.754 1.00 98.06 121 ILE A CA 1
ATOM 936 C C . ILE A 1 121 ? 10.374 -3.828 2.682 1.00 98.06 121 ILE A C 1
ATOM 938 O O . ILE A 1 121 ? 9.487 -4.208 3.444 1.00 98.06 121 ILE A O 1
ATOM 942 N N . VAL A 1 122 ? 10.749 -2.548 2.615 1.00 98.19 122 VAL A N 1
ATOM 943 C CA . VAL A 1 122 ? 10.161 -1.494 3.453 1.00 98.19 122 VAL A CA 1
ATOM 944 C C . VAL A 1 122 ? 8.662 -1.355 3.184 1.00 98.19 122 VAL A C 1
ATOM 946 O O . VAL A 1 122 ? 7.882 -1.314 4.137 1.00 98.19 122 VAL A O 1
ATOM 949 N N . LEU A 1 123 ? 8.245 -1.352 1.913 1.00 97.38 123 LEU A N 1
ATOM 950 C CA . LEU A 1 123 ? 6.831 -1.319 1.531 1.00 97.38 123 LEU A CA 1
ATOM 951 C C . LEU A 1 123 ? 6.068 -2.511 2.124 1.00 97.38 123 LEU A C 1
ATOM 953 O O . LEU A 1 123 ? 5.024 -2.319 2.752 1.00 97.38 123 LEU A O 1
ATOM 957 N N . GLY A 1 124 ? 6.621 -3.721 1.999 1.00 98.06 124 GLY A N 1
ATOM 958 C CA . GLY A 1 124 ? 6.025 -4.934 2.556 1.00 98.06 124 GLY A CA 1
ATOM 959 C C . GLY A 1 124 ? 5.911 -4.895 4.081 1.00 98.06 124 GLY A C 1
ATOM 960 O O . GLY A 1 124 ? 4.856 -5.208 4.633 1.00 98.06 124 GLY A O 1
ATOM 961 N N . VAL A 1 125 ? 6.958 -4.447 4.781 1.00 98.62 125 VAL A N 1
ATOM 962 C CA . VAL A 1 125 ? 6.952 -4.312 6.248 1.00 98.62 125 VAL A CA 1
ATOM 963 C C . VAL A 1 125 ? 5.890 -3.314 6.705 1.00 98.62 125 VAL A C 1
ATOM 965 O O . VAL A 1 125 ? 5.127 -3.620 7.623 1.00 98.62 125 VAL A O 1
ATOM 968 N N . ILE A 1 126 ? 5.798 -2.146 6.062 1.00 98.44 126 ILE A N 1
ATOM 969 C CA . ILE A 1 126 ? 4.785 -1.131 6.384 1.00 98.44 126 ILE A CA 1
ATOM 970 C C . ILE A 1 126 ? 3.378 -1.695 6.162 1.00 98.44 126 ILE A C 1
ATOM 972 O O . ILE A 1 126 ? 2.520 -1.572 7.040 1.00 98.44 126 ILE A O 1
ATOM 976 N N . GLN A 1 127 ? 3.142 -2.357 5.027 1.00 98.06 127 GLN A N 1
ATOM 977 C CA . GLN A 1 127 ? 1.834 -2.918 4.701 1.00 98.06 127 GLN A CA 1
ATOM 978 C C . GLN A 1 127 ? 1.411 -4.008 5.697 1.00 98.06 127 GLN A C 1
ATOM 980 O O . GLN A 1 127 ? 0.289 -3.978 6.212 1.00 98.06 127 GLN A O 1
ATOM 985 N N . VAL A 1 128 ? 2.321 -4.924 6.048 1.00 98.75 128 VAL A N 1
ATOM 986 C CA . VAL A 1 128 ? 2.080 -5.950 7.076 1.00 98.75 128 VAL A CA 1
ATOM 987 C C . VAL A 1 128 ? 1.824 -5.308 8.441 1.00 98.75 128 VAL A C 1
ATOM 989 O O . VAL A 1 128 ? 0.889 -5.709 9.137 1.00 98.75 128 VAL A O 1
ATOM 992 N N . ALA A 1 129 ? 2.595 -4.288 8.827 1.00 98.75 129 ALA A N 1
ATOM 993 C CA . ALA A 1 129 ? 2.417 -3.594 10.100 1.00 98.75 129 ALA A CA 1
ATOM 994 C C . ALA A 1 129 ? 1.035 -2.928 10.201 1.00 98.75 129 ALA A C 1
ATOM 996 O O . ALA A 1 129 ? 0.349 -3.085 11.214 1.00 98.75 129 ALA A O 1
ATOM 997 N N . ILE A 1 130 ? 0.587 -2.244 9.142 1.00 98.69 130 ILE A N 1
ATOM 998 C CA . ILE A 1 130 ? -0.749 -1.633 9.077 1.00 98.69 130 ILE A CA 1
ATOM 999 C C . ILE A 1 130 ? -1.840 -2.710 9.143 1.00 98.69 130 ILE A C 1
ATOM 1001 O O . ILE A 1 130 ? -2.803 -2.556 9.897 1.00 98.69 130 ILE A O 1
ATOM 1005 N N . PHE A 1 131 ? -1.687 -3.820 8.415 1.00 98.75 131 PHE A N 1
ATOM 1006 C CA . PHE A 1 131 ? -2.633 -4.937 8.454 1.00 98.75 131 PHE A CA 1
ATOM 1007 C C . PHE A 1 131 ? -2.756 -5.547 9.861 1.00 98.75 131 PHE A C 1
ATOM 1009 O O . PHE A 1 131 ? -3.862 -5.681 10.397 1.00 98.75 131 PHE A O 1
ATOM 1016 N N . VAL A 1 132 ? -1.629 -5.854 10.509 1.00 98.75 132 VAL A N 1
ATOM 1017 C CA . VAL A 1 132 ? -1.594 -6.386 11.882 1.00 98.75 132 VAL A CA 1
ATOM 1018 C C . VAL A 1 132 ? -2.206 -5.399 12.874 1.00 98.75 132 VAL A C 1
ATOM 1020 O O . VAL A 1 132 ? -2.986 -5.790 13.751 1.00 98.75 132 VAL A O 1
ATOM 1023 N N . TYR A 1 133 ? -1.915 -4.111 12.711 1.00 98.56 133 TYR A N 1
ATOM 1024 C CA . TYR A 1 133 ? -2.505 -3.056 13.518 1.00 98.56 133 TYR A CA 1
ATOM 1025 C C . TYR A 1 133 ? -4.031 -2.984 13.346 1.00 98.56 133 TYR A C 1
ATOM 1027 O O . TYR A 1 133 ? -4.763 -2.949 14.341 1.00 98.56 133 TYR A O 1
ATOM 1035 N N . ALA A 1 134 ? -4.537 -3.042 12.111 1.00 98.38 134 ALA A N 1
ATOM 1036 C CA . ALA A 1 134 ? -5.970 -3.063 11.829 1.00 98.38 134 ALA A CA 1
ATOM 1037 C C . ALA A 1 134 ? -6.658 -4.280 12.471 1.00 98.38 134 ALA A C 1
ATOM 1039 O O . ALA A 1 134 ? -7.696 -4.126 13.119 1.00 98.38 134 ALA A O 1
ATOM 1040 N N . MET A 1 135 ? -6.047 -5.470 12.406 1.00 98.25 135 MET A N 1
ATOM 1041 C CA . MET A 1 135 ? -6.546 -6.658 13.112 1.00 98.25 135 MET A CA 1
ATOM 1042 C C . MET A 1 135 ? -6.634 -6.437 14.628 1.00 98.25 135 MET A C 1
ATOM 1044 O O . MET A 1 135 ? -7.631 -6.800 15.260 1.00 98.25 135 MET A O 1
ATOM 1048 N N . ALA A 1 136 ? -5.615 -5.825 15.237 1.00 97.62 136 ALA A N 1
ATOM 1049 C CA . ALA A 1 136 ? -5.632 -5.508 16.662 1.00 97.62 136 ALA A CA 1
ATOM 1050 C C . ALA A 1 136 ? -6.756 -4.515 17.017 1.00 97.62 136 ALA A C 1
ATOM 1052 O O . ALA A 1 136 ? -7.415 -4.669 18.048 1.00 97.62 136 ALA A O 1
ATOM 1053 N N . MET A 1 137 ? -7.018 -3.526 16.160 1.00 97.44 137 MET A N 1
ATOM 1054 C CA . MET A 1 137 ? -8.098 -2.550 16.345 1.00 97.44 137 MET A CA 1
ATOM 1055 C C . MET A 1 137 ? -9.492 -3.160 16.152 1.00 97.44 137 MET A C 1
ATOM 1057 O O . MET A 1 137 ? -10.411 -2.820 16.903 1.00 97.44 137 MET A O 1
ATOM 1061 N N . ALA A 1 138 ? -9.649 -4.113 15.231 1.00 96.62 138 ALA A N 1
ATOM 1062 C CA . ALA A 1 138 ? -10.875 -4.897 15.086 1.00 96.62 138 ALA A CA 1
ATOM 1063 C C . ALA A 1 138 ? -11.160 -5.738 16.341 1.00 96.62 138 ALA A C 1
ATOM 1065 O O . ALA A 1 138 ? -12.257 -5.672 16.895 1.00 96.62 138 ALA A O 1
ATOM 1066 N N . ARG A 1 139 ? -10.152 -6.443 16.880 1.00 96.06 139 ARG A N 1
ATOM 1067 C CA . ARG A 1 139 ? -10.283 -7.211 18.140 1.00 96.06 139 ARG A CA 1
ATOM 1068 C C . ARG A 1 139 ? -10.658 -6.325 19.331 1.00 96.06 139 ARG A C 1
ATOM 1070 O O . ARG A 1 139 ? -11.427 -6.736 20.196 1.00 96.06 139 ARG A O 1
ATOM 1077 N N . LYS A 1 140 ? -10.166 -5.083 19.354 1.00 94.25 140 LYS A N 1
ATOM 1078 C CA . LYS A 1 140 ? -10.517 -4.064 20.359 1.00 94.25 140 LYS A CA 1
ATOM 1079 C C . LYS A 1 140 ? -11.877 -3.385 20.109 1.00 94.25 140 LYS A C 1
ATOM 1081 O O . LYS A 1 140 ? -12.244 -2.502 20.883 1.00 94.25 140 LYS A O 1
ATOM 1086 N N . ARG A 1 141 ? -12.635 -3.784 19.074 1.00 93.50 141 ARG A N 1
ATOM 1087 C CA . ARG A 1 141 ? -13.926 -3.192 18.653 1.00 93.50 141 ARG A CA 1
ATOM 1088 C C . ARG A 1 141 ? -13.850 -1.694 18.323 1.00 93.50 141 ARG A C 1
ATOM 1090 O O . ARG A 1 141 ? -14.834 -0.958 18.477 1.00 93.50 141 ARG A O 1
ATOM 1097 N N . VAL A 1 142 ? -12.668 -1.240 17.901 1.00 95.38 142 VAL A N 1
ATOM 1098 C CA . VAL A 1 142 ? -12.467 0.104 17.344 1.00 95.38 142 VAL A CA 1
ATOM 1099 C C . VAL A 1 142 ? -13.008 0.147 15.917 1.00 95.38 142 VAL A C 1
ATOM 1101 O O . VAL A 1 142 ? -13.726 1.088 15.590 1.00 95.38 142 VAL A O 1
ATOM 1104 N N . LEU A 1 143 ? -12.720 -0.892 15.126 1.00 95.38 143 LEU A N 1
ATOM 1105 C CA . LEU A 1 143 ? -13.365 -1.165 13.839 1.00 95.38 143 LEU A CA 1
ATOM 1106 C C . LEU A 1 143 ? -14.657 -1.965 14.085 1.00 95.38 143 LEU A C 1
ATOM 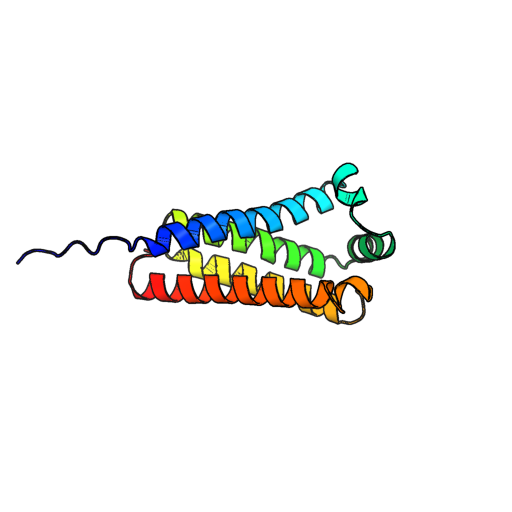1108 O O . LEU A 1 143 ? -14.633 -2.902 14.890 1.00 95.38 143 LEU A O 1
ATOM 1112 N N . ARG A 1 144 ? -15.771 -1.577 13.457 1.00 89.88 144 ARG A N 1
ATOM 1113 C CA . ARG A 1 144 ? -17.127 -2.090 13.712 1.00 89.88 144 ARG A CA 1
ATOM 1114 C C . ARG A 1 144 ? -17.864 -2.436 12.426 1.00 89.88 144 ARG A C 1
ATOM 1116 O O . ARG A 1 144 ? -17.623 -1.769 11.399 1.00 89.88 144 ARG A O 1
#

Secondary structure (DSSP, 8-state):
------PPPHHHHHHHHHHHHHHHHHHHHHHHHHTT-HHHHTTS-HHHHHHHHT--HHHHHHHHHHHHHHHHHHHHHHTT-TTHHHHHHHHHHHHHHHHHHIIIIIS-HHHHSHHHHHHHHHHHHHHHHHHHHHHHHHHTTS--

Foldseek 3Di:
DDPPDPDQDPVLVVLLVVLLVLLVVLVVLLVCLVVVPVVSCV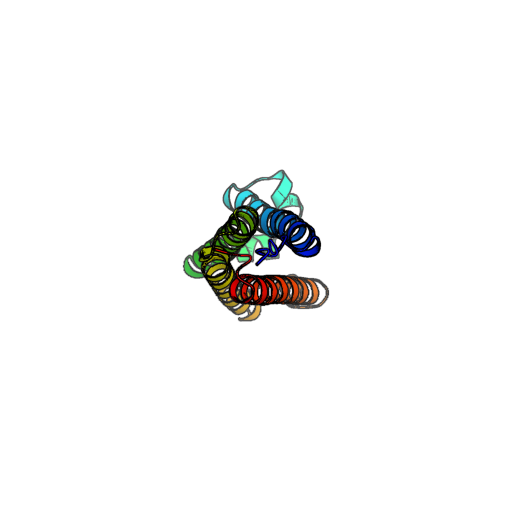VDDPQQNCLVVPPDPLLNVLSNLQSPLSNVLSVLSVVLAPCSLVSLVSNLRSLVSNVCSCPVPSHDCVLCDDPNVVVSVVSNVSSVVSSVVSVVCVVVVSRD

pLDDT: mean 95.01, std 9.31, range [41.75, 98.81]